Protein AF-A0A7D8IVI8-F1 (afdb_monomer)

Foldseek 3Di:
DCVVVVVVVVVVPPPPPPPDQFAWAFPVNDDDDDDDDCPPPDDPVQPDAPHDDDDDDDDDDDTHTDHDPPPVVDFKDWDFADDPFDFDDDDPQWTWGCPDPPGDIDWDWDADPAQGTDTPRDTGRIDGD

pLDDT: mean 81.82, std 14.12, range [45.41, 97.62]

Mean predicted aligned error: 10.19 Å

Radius of gyration: 23.04 Å; Cα contacts (8 Å, |Δi|>4): 130; chains: 1; bounding box: 34×26×90 Å

Nearest PDB structures (foldseek):
  8fng-assembly1_G  TM=4.163E-01  e=6.890E+00  Homo sapiens

Secondary structure (DSSP, 8-state):
--HHHHHHHHHTTS-------PPPEETTSSPPP-----TTT--TTTSSTT--------------EEPPTTGGGSSEEEEEE--SSPEEEEETTEEEEESSSSS-EEE--EEETTTEEE-SSEEEEEEE-

Solvent-accessible surface area (backbone atoms only — not comparable to full-atom values): 8750 Å² total; per-residue (Å²): 145,69,65,74,62,56,56,56,59,64,68,68,66,77,77,73,73,78,78,69,83,71,74,66,35,35,74,82,73,47,86,84,85,85,83,79,92,56,87,86,72,65,50,75,88,58,66,43,92,93,56,86,79,92,82,89,86,87,76,93,78,88,82,60,65,48,62,55,93,74,52,84,80,51,74,59,47,66,46,64,44,80,65,95,51,55,75,77,48,73,59,90,74,41,30,27,22,47,78,39,100,85,82,40,70,49,63,52,78,46,85,38,97,73,59,40,81,41,41,42,69,41,72,67,43,58,33,70,114

Sequence (129 aa):
MKIPLLFALLAGSVVSQYAFADVCKNVNGVPSSINYDLTTTLTAEQNQVGKTVQLEKSQEVNVQAVCPAGASTYSQTYRSYVSPYPVVETSGNWKYLKLDPDYLEGGMRIEDSSAGDIYPPMNNVSDGI

Organism: Salmonella enterica (NCBI:txid28901)

Structure (mmCIF, N/CA/C/O backbone):
data_AF-A0A7D8IVI8-F1
#
_entry.id   AF-A0A7D8IVI8-F1
#
loop_
_atom_site.group_PDB
_atom_site.id
_atom_site.type_symbol
_atom_site.label_atom_id
_atom_site.label_alt_id
_atom_site.label_comp_id
_atom_site.label_asym_id
_atom_site.label_entity_id
_atom_site.label_seq_id
_atom_site.pdbx_PDB_ins_code
_atom_site.Cartn_x
_atom_site.Cartn_y
_atom_site.Cartn_z
_atom_site.occupancy
_atom_site.B_iso_or_equiv
_atom_site.auth_seq_id
_atom_site.auth_comp_id
_atom_site.auth_asym_id
_atom_site.auth_atom_id
_atom_site.pdbx_PDB_model_num
ATOM 1 N N . MET A 1 1 ? 0.097 8.227 -65.162 1.00 45.41 1 MET A N 1
ATOM 2 C CA . MET A 1 1 ? 1.229 7.607 -64.437 1.00 45.41 1 MET A CA 1
ATOM 3 C C . MET A 1 1 ? 1.245 8.106 -62.985 1.00 45.41 1 MET A C 1
ATOM 5 O O . MET A 1 1 ? 1.956 9.046 -62.679 1.00 45.41 1 MET A O 1
ATOM 9 N N . LYS A 1 2 ? 0.367 7.582 -62.111 1.00 53.81 2 LYS A N 1
ATOM 10 C CA . LYS A 1 2 ? 0.208 8.024 -60.698 1.00 53.81 2 LYS A CA 1
ATOM 11 C C . LYS A 1 2 ? -0.177 6.880 -59.736 1.00 53.81 2 LYS A C 1
ATOM 13 O O . LYS A 1 2 ? -0.518 7.120 -58.590 1.00 53.81 2 LYS A O 1
ATOM 18 N N . ILE A 1 3 ? -0.126 5.634 -60.206 1.00 54.09 3 ILE A N 1
ATOM 19 C CA . ILE A 1 3 ? -0.436 4.431 -59.421 1.00 54.09 3 ILE A CA 1
ATOM 20 C C . ILE A 1 3 ? 0.749 3.957 -58.548 1.00 54.09 3 ILE A C 1
ATOM 22 O O . ILE A 1 3 ? 0.486 3.523 -57.428 1.00 54.09 3 ILE A O 1
ATOM 26 N N . PRO A 1 4 ? 2.040 4.090 -58.944 1.00 54.25 4 PRO A N 1
ATOM 27 C CA . PRO A 1 4 ? 3.122 3.565 -58.105 1.00 54.25 4 PRO A CA 1
ATOM 28 C C . PRO A 1 4 ? 3.358 4.403 -56.837 1.00 54.25 4 PRO A C 1
ATOM 30 O O . PRO A 1 4 ? 3.900 3.891 -55.865 1.00 54.25 4 PRO A O 1
ATOM 33 N N . LEU A 1 5 ? 2.909 5.667 -56.812 1.00 52.00 5 LEU A N 1
ATOM 34 C CA . LEU A 1 5 ? 3.048 6.537 -55.640 1.00 52.00 5 LEU A CA 1
ATOM 35 C C . LEU A 1 5 ? 2.065 6.173 -54.511 1.00 52.00 5 LEU A C 1
ATOM 37 O O . LEU A 1 5 ? 2.420 6.282 -53.343 1.00 52.00 5 LEU A O 1
ATOM 41 N N . LEU A 1 6 ? 0.852 5.711 -54.844 1.00 52.59 6 LEU A N 1
ATOM 42 C CA . LEU A 1 6 ? -0.140 5.301 -53.839 1.00 52.59 6 LEU A CA 1
ATOM 43 C C . LEU A 1 6 ? 0.242 3.985 -53.146 1.00 52.59 6 LEU A C 1
ATOM 45 O O . LEU A 1 6 ? 0.008 3.839 -51.950 1.00 52.59 6 LEU A O 1
ATOM 49 N N . PHE A 1 7 ? 0.878 3.058 -53.867 1.00 54.19 7 PHE A N 1
ATOM 50 C CA . PHE A 1 7 ? 1.376 1.809 -53.279 1.00 54.19 7 PHE A CA 1
ATOM 51 C C . PHE A 1 7 ? 2.549 2.038 -52.314 1.00 54.19 7 PHE A C 1
ATOM 53 O O . PHE A 1 7 ? 2.644 1.351 -51.300 1.00 54.19 7 PHE A O 1
ATOM 60 N N . ALA A 1 8 ? 3.399 3.035 -52.579 1.00 55.75 8 ALA A N 1
ATOM 61 C CA . ALA A 1 8 ? 4.496 3.400 -51.683 1.00 55.75 8 ALA A CA 1
ATOM 62 C C . ALA A 1 8 ? 4.008 4.032 -50.362 1.00 55.75 8 ALA A C 1
ATOM 64 O O . ALA A 1 8 ? 4.620 3.819 -49.319 1.00 55.75 8 ALA A O 1
ATOM 65 N N . LEU A 1 9 ? 2.885 4.761 -50.384 1.00 54.59 9 LEU A N 1
ATOM 66 C CA . LEU A 1 9 ? 2.292 5.373 -49.188 1.00 54.59 9 LEU A CA 1
ATOM 67 C C . LEU A 1 9 ? 1.537 4.369 -48.299 1.00 54.59 9 LEU A C 1
ATOM 69 O O . LEU A 1 9 ? 1.608 4.492 -47.080 1.00 54.59 9 LEU A O 1
ATOM 73 N N . LEU A 1 10 ? 0.878 3.353 -48.875 1.00 52.78 10 LEU A N 1
ATOM 74 C CA . LEU A 1 10 ? 0.232 2.283 -48.093 1.00 52.78 10 LEU A CA 1
ATOM 75 C C . LEU A 1 10 ? 1.239 1.298 -47.470 1.00 52.78 10 LEU A C 1
ATOM 77 O O . LEU A 1 10 ? 0.972 0.736 -46.411 1.00 52.78 10 LEU A O 1
ATOM 81 N N . ALA A 1 11 ? 2.401 1.094 -48.096 1.00 54.69 11 ALA A N 1
ATOM 82 C CA . ALA A 1 11 ? 3.449 0.221 -47.562 1.00 54.69 11 ALA A CA 1
ATOM 83 C C . ALA A 1 11 ? 4.216 0.841 -46.374 1.00 54.69 11 ALA A C 1
ATOM 85 O O . ALA A 1 11 ? 4.850 0.118 -45.608 1.00 54.69 11 ALA A O 1
ATOM 86 N N . GLY A 1 12 ? 4.145 2.165 -46.189 1.00 53.47 12 GLY A N 1
ATOM 87 C CA . GLY A 1 12 ? 4.802 2.875 -45.085 1.00 53.47 12 GLY A CA 1
ATOM 88 C C . GLY A 1 12 ? 4.052 2.822 -43.748 1.00 53.47 12 GLY A C 1
ATOM 89 O O . GLY A 1 12 ? 4.595 3.244 -42.733 1.00 53.47 12 GLY A O 1
ATOM 90 N N . SER A 1 13 ? 2.814 2.318 -43.720 1.00 53.69 13 SER A N 1
ATOM 91 C CA . SER A 1 13 ? 1.946 2.374 -42.531 1.00 53.69 13 SER A CA 1
ATOM 92 C C . SER A 1 13 ? 2.049 1.150 -41.609 1.00 53.69 13 SER A C 1
ATOM 94 O O . SER A 1 13 ? 1.396 1.122 -40.570 1.00 53.69 13 SER A O 1
ATOM 96 N N . VAL A 1 14 ? 2.829 0.122 -41.970 1.0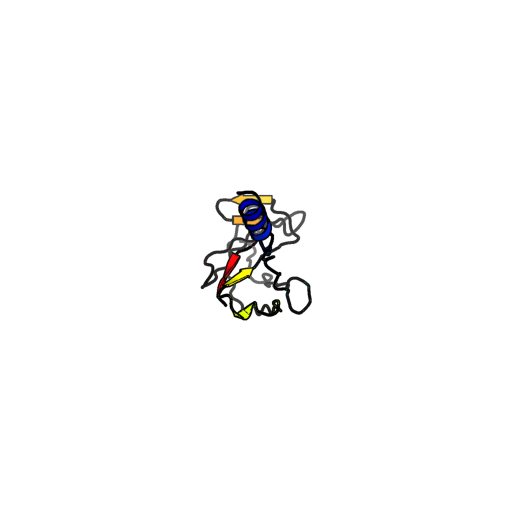0 54.22 14 VAL A N 1
ATOM 97 C CA . VAL A 1 14 ? 2.759 -1.205 -41.316 1.00 54.22 14 VAL A CA 1
ATOM 98 C C . VAL A 1 14 ? 3.797 -1.419 -40.206 1.00 54.22 14 VAL A C 1
ATOM 100 O O . VAL A 1 14 ? 3.884 -2.506 -39.647 1.00 54.22 14 VAL A O 1
ATOM 103 N N . VAL A 1 15 ? 4.567 -0.393 -39.836 1.00 55.06 15 VAL A N 1
ATOM 104 C CA . VAL A 1 15 ? 5.537 -0.476 -38.727 1.00 55.06 15 VAL A CA 1
ATOM 105 C C . VAL A 1 15 ? 5.105 0.419 -37.566 1.00 55.06 15 VAL A C 1
ATOM 107 O O . VAL A 1 15 ? 5.893 1.168 -37.001 1.00 55.06 15 VAL A O 1
ATOM 110 N N . SER A 1 16 ? 3.827 0.357 -37.188 1.00 52.09 16 SER A N 1
ATOM 111 C CA . SER A 1 16 ? 3.451 0.728 -35.824 1.00 52.09 16 SER A CA 1
ATOM 112 C C . SER A 1 16 ? 3.814 -0.463 -34.944 1.00 52.09 16 SER A C 1
ATOM 114 O O . SER A 1 16 ? 3.034 -1.400 -34.781 1.00 52.09 16 SER A O 1
ATOM 116 N N . GLN A 1 17 ? 5.059 -0.493 -34.462 1.00 52.50 17 GLN A N 1
ATOM 117 C CA . GLN A 1 17 ? 5.408 -1.409 -33.387 1.00 52.50 17 GLN A CA 1
ATOM 118 C C . GLN A 1 17 ? 4.608 -0.965 -32.170 1.00 52.50 17 GLN A C 1
ATOM 120 O O . GLN A 1 17 ? 4.856 0.096 -31.601 1.00 52.50 17 GLN A O 1
ATOM 125 N N . TYR A 1 18 ? 3.607 -1.762 -31.814 1.00 48.16 18 TYR A N 1
ATOM 126 C CA . TYR A 1 18 ? 2.969 -1.687 -30.515 1.00 48.16 18 TYR A CA 1
ATOM 127 C C . TYR A 1 18 ? 4.070 -1.915 -29.479 1.00 48.16 18 TYR A C 1
ATOM 129 O O . TYR A 1 18 ? 4.494 -3.046 -29.247 1.00 48.16 18 TYR A O 1
ATOM 137 N N . ALA A 1 19 ? 4.591 -0.831 -28.910 1.00 51.88 19 ALA A N 1
ATOM 138 C CA . ALA A 1 19 ? 5.413 -0.898 -27.719 1.00 51.88 19 ALA A CA 1
ATOM 139 C C . ALA A 1 19 ? 4.481 -1.333 -26.588 1.00 51.88 19 ALA A C 1
ATOM 141 O O . ALA A 1 19 ? 3.848 -0.512 -25.925 1.00 51.88 19 ALA A O 1
ATOM 142 N N . PHE A 1 20 ? 4.313 -2.643 -26.426 1.00 54.44 20 PHE A N 1
ATOM 143 C CA . PHE A 1 20 ? 3.743 -3.168 -25.201 1.00 54.44 20 PHE A CA 1
ATOM 144 C C . PHE A 1 20 ? 4.715 -2.779 -24.091 1.00 54.44 20 PHE A C 1
ATOM 146 O O . PHE A 1 20 ? 5.890 -3.141 -24.142 1.00 54.44 20 PHE A O 1
ATOM 153 N N . ALA A 1 21 ? 4.242 -1.984 -23.132 1.00 58.53 21 ALA A N 1
ATOM 154 C CA . ALA A 1 21 ? 4.945 -1.802 -21.876 1.00 58.53 21 ALA A CA 1
ATOM 155 C C . ALA A 1 21 ? 5.046 -3.190 -21.236 1.00 58.53 21 ALA A C 1
ATOM 157 O O . ALA A 1 21 ? 4.062 -3.721 -20.723 1.00 58.53 21 ALA A O 1
ATOM 158 N N . ASP A 1 22 ? 6.202 -3.825 -21.390 1.00 69.62 22 ASP A N 1
ATOM 159 C CA . ASP A 1 22 ? 6.454 -5.130 -20.810 1.00 69.62 22 ASP A CA 1
ATOM 160 C C . ASP A 1 22 ? 6.668 -4.949 -19.297 1.00 69.62 22 ASP A C 1
ATOM 162 O O . ASP A 1 22 ? 7.237 -3.956 -18.834 1.00 69.62 22 ASP A O 1
ATOM 166 N N . VAL A 1 23 ? 6.085 -5.849 -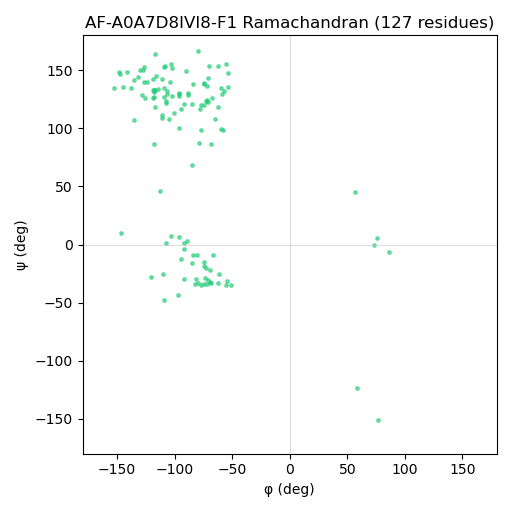18.512 1.00 76.25 23 VAL A N 1
ATOM 167 C CA . VAL A 1 23 ? 5.797 -5.606 -17.095 1.00 76.25 23 VAL A CA 1
ATOM 168 C C . VAL A 1 23 ? 6.970 -6.082 -16.249 1.00 76.25 23 VAL A C 1
ATOM 170 O O . VAL A 1 23 ? 7.312 -7.266 -16.250 1.00 76.25 23 VAL A O 1
ATOM 173 N N . CYS A 1 24 ? 7.570 -5.174 -15.474 1.00 84.06 24 CYS A N 1
ATOM 174 C CA . CYS A 1 24 ? 8.484 -5.570 -14.408 1.00 84.06 24 CYS A CA 1
ATOM 175 C C . CYS A 1 24 ? 7.743 -6.481 -13.427 1.00 84.06 24 CYS A C 1
ATOM 177 O O . CYS A 1 24 ? 6.662 -6.146 -12.944 1.00 84.06 24 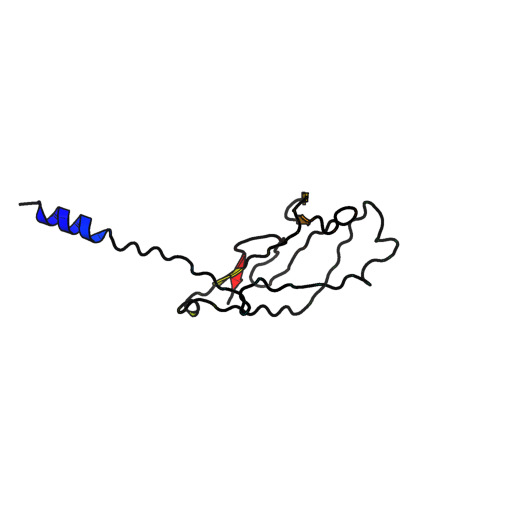CYS A O 1
ATOM 179 N N . LYS A 1 25 ? 8.334 -7.630 -13.109 1.00 86.56 25 LYS A N 1
ATOM 180 C CA . LYS A 1 25 ? 7.766 -8.590 -12.161 1.00 86.56 25 LYS A CA 1
ATOM 181 C C . LYS A 1 25 ? 8.671 -8.715 -10.955 1.00 86.56 25 LYS A C 1
ATOM 183 O O . LYS A 1 25 ? 9.891 -8.692 -11.095 1.00 86.56 25 LYS A O 1
ATOM 188 N N . ASN A 1 26 ? 8.095 -8.901 -9.776 1.00 86.06 26 ASN A N 1
ATOM 189 C CA . ASN A 1 26 ? 8.873 -9.241 -8.590 1.00 86.06 26 ASN A CA 1
ATOM 190 C C . ASN A 1 26 ? 9.736 -10.478 -8.880 1.00 86.06 26 ASN A C 1
ATOM 192 O O . ASN A 1 26 ? 9.318 -11.365 -9.629 1.00 86.06 26 ASN A O 1
ATOM 196 N N . VAL A 1 27 ? 10.923 -10.557 -8.275 1.00 88.00 27 VAL A N 1
ATOM 197 C CA . VAL A 1 27 ? 11.881 -11.664 -8.491 1.00 88.00 27 VAL A CA 1
ATOM 198 C C . VAL A 1 27 ? 11.248 -13.052 -8.323 1.00 88.00 27 VAL A C 1
ATOM 200 O O . VAL A 1 27 ? 11.559 -13.970 -9.076 1.00 88.00 27 VAL A O 1
ATOM 203 N N . ASN A 1 28 ? 10.290 -13.179 -7.402 1.00 86.94 28 ASN A N 1
ATOM 204 C CA . ASN A 1 28 ? 9.583 -14.427 -7.099 1.00 86.94 28 ASN A CA 1
ATOM 205 C C . ASN A 1 28 ? 8.320 -14.652 -7.955 1.00 86.94 28 ASN A C 1
ATOM 207 O O . ASN A 1 28 ? 7.584 -15.605 -7.725 1.00 86.94 28 ASN A O 1
ATOM 211 N N . GLY A 1 29 ? 8.022 -13.763 -8.908 1.00 83.88 29 GLY A N 1
ATOM 212 C CA . GLY A 1 29 ? 6.846 -13.841 -9.783 1.00 83.88 29 GLY A CA 1
ATOM 213 C C . GLY A 1 29 ? 5.504 -13.509 -9.118 1.00 83.88 29 GLY A C 1
ATOM 214 O O . GLY A 1 29 ? 4.483 -13.514 -9.800 1.00 83.88 29 GLY A O 1
ATOM 215 N N . VAL A 1 30 ? 5.496 -13.193 -7.820 1.00 85.31 30 VAL A N 1
ATOM 216 C CA . VAL A 1 30 ? 4.308 -12.803 -7.041 1.00 85.31 30 VAL A CA 1
ATOM 217 C C . VAL A 1 30 ? 4.543 -11.466 -6.332 1.00 85.31 30 VAL A C 1
ATOM 219 O O . VAL A 1 30 ? 5.698 -11.160 -6.018 1.00 85.31 30 VAL A O 1
ATOM 222 N N . PRO A 1 31 ? 3.491 -10.672 -6.047 1.00 85.25 31 PRO A N 1
ATOM 223 C CA . PRO A 1 31 ? 3.630 -9.450 -5.262 1.00 85.25 31 PRO A CA 1
ATOM 224 C C . PRO A 1 31 ? 4.322 -9.712 -3.919 1.00 85.25 31 PRO A C 1
ATOM 226 O O . PRO A 1 31 ? 3.996 -10.670 -3.216 1.00 85.25 31 PRO A O 1
ATOM 229 N N . SER A 1 32 ? 5.272 -8.854 -3.553 1.00 87.81 32 SER A N 1
ATOM 230 C CA . SER A 1 32 ? 5.906 -8.900 -2.234 1.00 87.81 32 SER A CA 1
ATOM 231 C C . SER A 1 32 ? 4.885 -8.526 -1.158 1.00 87.81 32 SER A C 1
ATOM 233 O O . SER A 1 32 ? 4.276 -7.461 -1.233 1.00 87.81 32 SER A O 1
ATOM 235 N N . SER A 1 33 ? 4.719 -9.384 -0.148 1.00 87.25 33 SER A N 1
ATOM 236 C CA . SER A 1 33 ? 3.865 -9.087 1.006 1.00 87.25 33 SER A CA 1
ATOM 237 C C . SER A 1 33 ? 4.651 -8.296 2.038 1.00 87.25 33 SER A C 1
ATOM 239 O O . SER A 1 33 ? 5.664 -8.774 2.548 1.00 87.25 33 SER A O 1
ATOM 241 N N . ILE A 1 34 ? 4.163 -7.104 2.362 1.00 84.06 34 ILE A N 1
ATOM 242 C CA . ILE A 1 34 ? 4.753 -6.223 3.365 1.00 84.06 34 ILE A CA 1
ATOM 243 C C . ILE A 1 34 ? 3.801 -6.170 4.554 1.00 84.06 34 ILE A C 1
ATOM 245 O O . ILE A 1 34 ? 2.694 -5.649 4.446 1.00 84.06 34 ILE A O 1
ATOM 249 N N . ASN A 1 35 ? 4.228 -6.743 5.677 1.00 84.94 35 ASN A N 1
ATOM 250 C CA . ASN A 1 35 ? 3.413 -6.855 6.882 1.00 84.94 35 ASN A CA 1
ATOM 251 C C . ASN A 1 35 ? 3.924 -5.874 7.936 1.00 84.94 35 ASN A C 1
ATOM 253 O O . ASN A 1 35 ? 5.122 -5.825 8.203 1.00 84.94 35 ASN A O 1
ATOM 257 N N . TYR A 1 36 ? 3.013 -5.116 8.540 1.00 83.38 36 TYR A N 1
ATOM 258 C CA . TYR A 1 36 ? 3.310 -4.221 9.655 1.00 83.38 36 TYR A CA 1
ATOM 259 C C . TYR A 1 36 ? 2.734 -4.830 10.930 1.00 83.38 36 TYR A C 1
ATOM 261 O O . TYR A 1 36 ? 1.534 -5.095 10.995 1.00 83.38 36 TYR A O 1
ATOM 269 N N . ASP A 1 37 ? 3.573 -5.045 11.941 1.00 84.75 37 ASP A N 1
ATOM 270 C CA . ASP A 1 37 ? 3.094 -5.483 13.251 1.00 84.75 37 ASP A CA 1
ATOM 271 C C . ASP A 1 37 ? 2.502 -4.294 14.023 1.00 84.75 37 ASP A C 1
ATOM 273 O O . ASP A 1 37 ? 3.190 -3.317 14.349 1.00 84.75 37 ASP A O 1
ATOM 277 N N . LEU A 1 38 ? 1.200 -4.383 14.296 1.00 82.50 38 LEU A N 1
ATOM 278 C CA . LEU A 1 38 ? 0.433 -3.380 15.030 1.00 82.50 38 LEU A CA 1
ATOM 279 C C . LEU A 1 38 ? 0.046 -3.838 16.444 1.00 82.50 38 LEU A C 1
ATOM 281 O O . LEU A 1 38 ? -0.575 -3.063 17.169 1.00 82.50 38 LEU A O 1
ATOM 285 N N . THR A 1 39 ? 0.441 -5.044 16.866 1.00 80.62 39 THR A N 1
ATOM 286 C CA . THR A 1 39 ? -0.060 -5.728 18.076 1.00 80.62 39 THR A CA 1
ATOM 287 C C . THR A 1 39 ? 0.085 -4.899 19.354 1.00 80.62 39 THR A C 1
ATOM 289 O O . THR A 1 39 ? -0.776 -4.943 20.225 1.00 80.62 39 THR A O 1
ATOM 292 N N . THR A 1 40 ? 1.148 -4.104 19.468 1.00 81.38 40 THR A N 1
ATOM 293 C CA . THR A 1 40 ? 1.430 -3.266 20.648 1.00 81.38 40 THR A CA 1
ATOM 294 C C . THR A 1 40 ? 1.108 -1.788 20.442 1.00 81.38 40 THR A C 1
ATOM 296 O O . THR A 1 40 ? 1.457 -0.956 21.276 1.00 81.38 40 THR A O 1
ATOM 299 N N . THR A 1 41 ? 0.485 -1.436 19.316 1.00 82.44 41 THR A N 1
ATOM 300 C CA . THR A 1 41 ? 0.359 -0.032 18.901 1.00 82.44 41 THR A CA 1
ATOM 301 C C . THR A 1 41 ? -0.936 0.611 19.399 1.00 82.44 41 THR A C 1
ATOM 303 O O . THR A 1 41 ? -0.950 1.811 19.651 1.00 82.44 41 THR A O 1
ATOM 306 N N . LEU A 1 42 ? -2.011 -0.167 19.563 1.00 86.31 42 LEU A N 1
ATOM 307 C CA . LEU A 1 42 ? -3.307 0.337 20.023 1.00 86.31 42 LEU A CA 1
ATOM 308 C C . LEU A 1 42 ? -3.467 0.147 21.534 1.00 86.31 42 LEU A C 1
ATOM 310 O O . LEU A 1 42 ? -3.282 -0.957 22.048 1.00 86.31 42 LEU A O 1
ATOM 314 N N . THR A 1 43 ? -3.866 1.205 22.241 1.00 88.81 43 THR A N 1
ATOM 315 C CA . THR A 1 43 ? -4.311 1.094 23.640 1.00 88.81 43 THR A CA 1
ATOM 316 C C . THR A 1 43 ? -5.757 0.590 23.728 1.00 88.81 43 THR A C 1
ATOM 318 O O . THR A 1 43 ? -6.496 0.586 22.740 1.00 88.81 43 THR A O 1
ATOM 321 N N . ALA A 1 44 ? -6.203 0.185 24.921 1.00 87.94 44 ALA A N 1
ATOM 322 C CA . ALA A 1 44 ? -7.584 -0.259 25.135 1.00 87.94 44 ALA A CA 1
ATOM 323 C C . ALA A 1 44 ? -8.614 0.853 24.849 1.00 87.94 44 ALA A C 1
ATOM 325 O O . ALA A 1 44 ? -9.705 0.579 24.355 1.00 87.94 44 ALA A O 1
ATOM 326 N N . GLU A 1 45 ? -8.265 2.112 25.117 1.00 89.06 45 GLU A N 1
ATOM 327 C CA . GLU A 1 45 ? -9.104 3.286 24.842 1.00 89.06 45 GLU A CA 1
ATOM 328 C C . GLU A 1 45 ? -9.223 3.577 23.341 1.00 89.06 45 GLU A C 1
ATOM 330 O O . GLU A 1 45 ? -10.234 4.109 22.880 1.00 89.06 45 GLU A O 1
ATOM 335 N N . GLN A 1 46 ? -8.182 3.235 22.582 1.00 89.50 46 GLN A N 1
ATOM 336 C CA . GLN A 1 46 ? -8.131 3.355 21.128 1.00 89.50 46 GLN A CA 1
ATOM 337 C C . GLN A 1 46 ? -8.860 2.197 20.432 1.00 89.50 46 GLN A C 1
ATOM 339 O O . GLN A 1 46 ? -9.478 2.406 19.390 1.00 89.50 46 GLN A O 1
ATOM 344 N N . ASN A 1 47 ? -8.839 1.000 21.024 1.00 87.44 47 ASN A N 1
ATOM 345 C CA . ASN A 1 47 ? -9.539 -0.185 20.533 1.00 87.44 47 ASN A CA 1
ATOM 346 C C . ASN A 1 47 ? -11.007 -0.219 21.000 1.00 87.44 47 ASN A C 1
ATOM 348 O O . ASN A 1 47 ? -11.397 -1.033 21.838 1.00 87.44 47 ASN A O 1
ATOM 352 N N . GLN A 1 48 ? -11.817 0.706 20.486 1.00 90.50 48 GLN A N 1
ATOM 353 C CA . GLN A 1 48 ? -13.246 0.808 20.793 1.00 90.50 48 GLN A CA 1
ATOM 354 C C . GLN A 1 48 ? -14.067 0.912 19.506 1.00 90.50 48 GLN A C 1
ATOM 356 O O . GLN A 1 48 ? -13.620 1.477 18.508 1.00 90.50 48 GLN A O 1
ATOM 361 N N . VAL A 1 49 ? -15.301 0.405 19.540 1.00 89.50 49 VAL A N 1
ATOM 362 C CA . VAL A 1 49 ? -16.219 0.457 18.392 1.00 89.50 49 VAL A CA 1
ATOM 363 C C . VAL A 1 49 ? -16.432 1.905 17.938 1.00 89.50 49 VAL A C 1
ATOM 365 O O . VAL A 1 49 ? -16.690 2.795 18.749 1.00 89.50 49 VAL A O 1
ATOM 368 N N . GLY A 1 50 ? -16.323 2.137 16.627 1.00 89.00 50 GLY A N 1
ATOM 369 C CA . GLY A 1 50 ? -16.507 3.453 16.010 1.00 89.00 50 GLY A CA 1
ATOM 370 C C . GLY A 1 50 ? -15.331 4.418 16.195 1.00 89.00 50 GLY A C 1
ATOM 371 O O . GLY A 1 50 ? -15.443 5.585 15.819 1.00 89.00 50 GLY A O 1
ATOM 372 N N . LYS A 1 51 ? -14.209 3.973 16.775 1.00 90.69 51 LYS A N 1
ATOM 373 C CA . LYS A 1 51 ? -12.979 4.767 16.819 1.00 90.69 51 LYS A CA 1
ATOM 374 C C . LYS A 1 51 ? -12.134 4.529 15.576 1.00 90.69 51 LYS A C 1
ATOM 376 O O . LYS A 1 51 ? -11.801 3.399 15.244 1.00 90.69 51 LYS A O 1
ATOM 381 N N . THR A 1 52 ? -11.713 5.631 14.968 1.00 90.56 52 THR A N 1
ATOM 382 C CA . THR A 1 52 ? -10.662 5.649 13.951 1.00 90.56 52 THR A CA 1
ATOM 383 C C . THR A 1 52 ? -9.382 6.153 14.596 1.00 90.56 52 THR A C 1
ATOM 38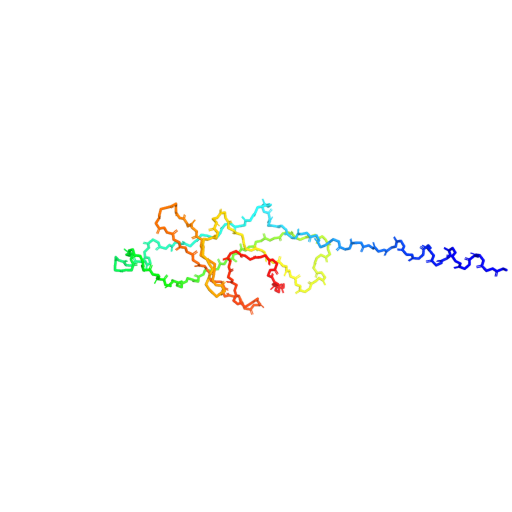5 O O . THR A 1 52 ? -9.377 7.208 15.234 1.00 90.56 52 THR A O 1
ATOM 388 N N . VAL A 1 53 ? -8.298 5.400 14.437 1.00 92.06 53 VAL A N 1
ATOM 389 C CA . VAL A 1 53 ? -6.990 5.719 15.012 1.00 92.06 53 VAL A CA 1
ATOM 390 C C . VAL A 1 53 ? -5.968 5.723 13.890 1.00 92.06 53 VAL A C 1
ATOM 392 O O . VAL A 1 53 ? -5.858 4.751 13.146 1.00 92.06 53 VAL A O 1
ATOM 395 N N . GLN A 1 54 ? -5.229 6.822 13.760 1.00 91.75 54 GLN A N 1
ATOM 396 C CA . GLN A 1 54 ? -4.137 6.915 12.802 1.00 91.75 54 GLN A CA 1
ATOM 397 C C . GLN A 1 54 ? -2.850 6.414 13.451 1.00 91.75 54 GLN A C 1
ATOM 399 O O . GLN A 1 54 ? -2.486 6.851 14.542 1.00 91.75 54 GLN A O 1
ATOM 404 N N . LEU A 1 55 ? -2.180 5.489 12.770 1.00 90.81 55 LEU A N 1
ATOM 405 C CA . LEU A 1 55 ? -0.918 4.909 13.202 1.00 90.81 55 LEU A CA 1
ATOM 406 C C . LEU A 1 55 ? 0.157 5.245 12.177 1.00 90.81 55 LEU A C 1
ATOM 408 O O . LEU A 1 55 ? -0.050 5.061 10.979 1.00 90.81 55 LEU A O 1
ATOM 412 N N . GLU A 1 56 ? 1.311 5.695 12.656 1.00 89.56 56 GLU A N 1
ATOM 413 C CA . GLU A 1 56 ? 2.483 5.941 11.820 1.00 89.56 56 GLU A CA 1
ATOM 414 C C . GLU A 1 56 ? 3.523 4.847 12.063 1.00 89.56 56 GLU A C 1
ATOM 416 O O . GLU A 1 56 ? 3.865 4.514 13.203 1.00 89.56 56 GLU A O 1
ATOM 421 N N . LYS A 1 57 ? 4.012 4.253 10.973 1.00 85.94 57 LYS A N 1
ATOM 422 C CA . LYS A 1 57 ? 5.073 3.246 10.982 1.00 85.94 57 LYS A CA 1
ATOM 423 C C . LYS A 1 57 ? 6.032 3.543 9.843 1.00 85.94 57 LYS A C 1
ATOM 425 O O . LYS A 1 57 ? 5.606 3.760 8.714 1.00 85.94 57 LYS A O 1
ATOM 430 N N . SER A 1 58 ? 7.321 3.482 10.146 1.00 83.75 58 SER A N 1
ATOM 431 C CA . SER A 1 58 ? 8.382 3.499 9.148 1.00 83.75 58 SER A CA 1
ATOM 432 C C . SER A 1 58 ? 9.103 2.160 9.186 1.00 83.75 58 SER A C 1
ATOM 434 O O . SER A 1 58 ? 9.401 1.641 10.263 1.00 83.75 58 SER A O 1
ATOM 436 N N . GLN A 1 59 ? 9.338 1.585 8.013 1.00 80.81 59 GLN A N 1
ATOM 437 C CA . GLN A 1 59 ? 10.187 0.416 7.852 1.00 80.81 59 GLN A CA 1
ATOM 438 C C . GLN A 1 59 ? 10.872 0.475 6.493 1.00 80.81 59 GLN A C 1
ATOM 440 O O . GLN A 1 59 ? 10.301 0.977 5.524 1.00 80.81 59 GLN A O 1
ATOM 445 N N . GLU A 1 60 ? 12.081 -0.068 6.420 1.00 77.81 60 GLU A N 1
ATOM 446 C CA . GLU A 1 60 ? 12.763 -0.247 5.148 1.00 77.81 60 GLU A CA 1
ATOM 447 C C . GLU A 1 60 ? 12.115 -1.413 4.395 1.00 77.81 60 GLU A C 1
ATOM 449 O O . GLU A 1 60 ? 12.062 -2.545 4.880 1.00 77.81 60 GLU A O 1
ATOM 454 N N . VAL A 1 61 ? 11.582 -1.125 3.209 1.00 79.31 61 VAL A N 1
ATOM 455 C CA . VAL A 1 61 ? 10.893 -2.101 2.367 1.00 79.31 61 VAL A CA 1
ATOM 456 C C . VAL A 1 61 ? 11.742 -2.365 1.131 1.00 79.31 61 VAL A C 1
ATOM 458 O O . VAL A 1 61 ? 11.835 -1.524 0.242 1.00 79.31 61 VAL A O 1
ATOM 461 N N . ASN A 1 62 ? 12.335 -3.556 1.049 1.00 79.88 62 ASN A N 1
ATOM 462 C CA . ASN A 1 62 ? 13.116 -3.962 -0.116 1.00 79.88 62 ASN A CA 1
ATOM 463 C C . ASN A 1 62 ? 12.259 -4.801 -1.078 1.00 79.88 62 ASN A C 1
ATOM 465 O O . ASN A 1 62 ? 12.039 -5.995 -0.859 1.00 79.88 62 ASN A O 1
ATOM 469 N N . VAL A 1 63 ? 11.764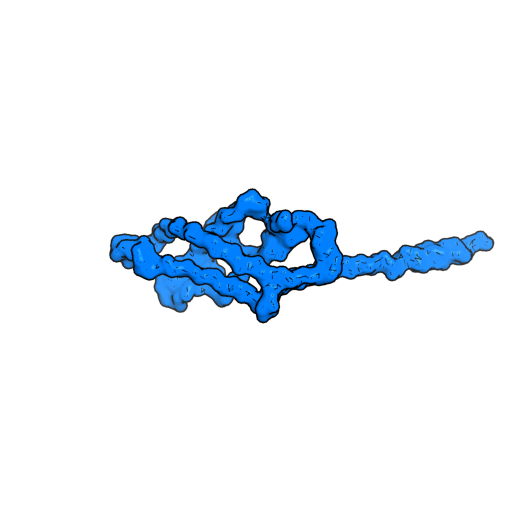 -4.172 -2.148 1.00 82.56 63 VAL A N 1
ATOM 470 C CA . VAL A 1 63 ? 11.061 -4.859 -3.242 1.00 82.56 63 VAL A CA 1
ATOM 471 C C . VAL A 1 63 ? 12.020 -5.032 -4.410 1.00 82.56 63 VAL A C 1
ATOM 473 O O . VAL A 1 63 ? 12.402 -4.066 -5.060 1.00 82.56 63 VAL A O 1
ATOM 476 N N . GLN A 1 64 ? 12.373 -6.282 -4.704 1.00 85.50 64 GLN A N 1
ATOM 477 C CA . GLN A 1 64 ? 13.215 -6.621 -5.847 1.00 85.50 64 GLN A CA 1
ATOM 478 C C . GLN A 1 64 ? 12.357 -7.034 -7.044 1.00 85.50 64 GLN A C 1
ATOM 480 O O . GLN A 1 64 ? 11.498 -7.918 -6.933 1.00 85.50 64 GLN A O 1
ATOM 485 N N . ALA A 1 65 ? 12.626 -6.434 -8.202 1.00 85.81 65 ALA A N 1
ATOM 486 C CA . ALA A 1 65 ? 11.947 -6.729 -9.455 1.00 85.81 65 ALA A CA 1
ATOM 487 C C . ALA A 1 65 ? 12.942 -7.050 -10.576 1.00 85.81 65 ALA A C 1
ATOM 489 O O . ALA A 1 65 ? 14.062 -6.547 -10.610 1.00 85.81 65 ALA A O 1
ATOM 490 N N . VAL A 1 66 ? 12.504 -7.895 -11.505 1.00 87.88 66 VAL A N 1
ATOM 491 C CA . VAL A 1 66 ? 13.166 -8.173 -12.776 1.00 87.88 66 VAL A CA 1
ATOM 492 C C . VAL A 1 66 ? 12.349 -7.509 -13.869 1.00 87.88 66 VAL A C 1
ATOM 494 O O . VAL A 1 66 ? 11.165 -7.814 -14.045 1.00 87.88 66 VAL A O 1
ATOM 497 N N . CYS A 1 67 ? 12.996 -6.617 -14.609 1.00 85.62 67 CYS A N 1
ATOM 498 C CA . CYS A 1 67 ? 12.403 -5.944 -15.751 1.00 85.62 67 CYS A CA 1
ATOM 499 C C . CYS A 1 67 ? 12.903 -6.548 -17.077 1.00 85.62 67 CYS A C 1
ATOM 501 O O . CYS A 1 67 ? 13.994 -7.127 -17.123 1.00 85.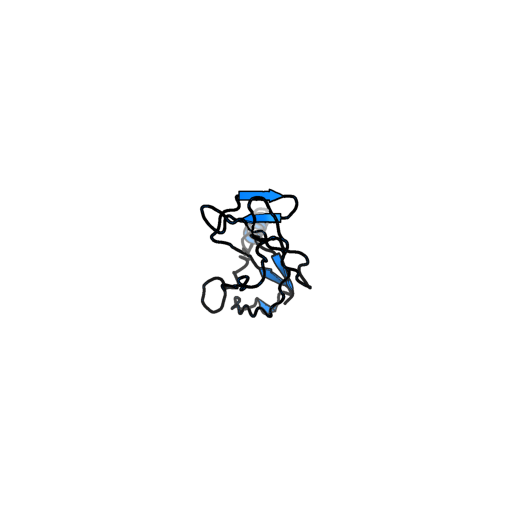62 67 CYS A O 1
ATOM 503 N N . PRO A 1 68 ? 12.122 -6.415 -18.158 1.00 85.12 68 PRO A N 1
ATOM 504 C CA . PRO A 1 68 ? 12.507 -6.830 -19.506 1.00 85.12 68 PRO A CA 1
ATOM 505 C C . PRO A 1 68 ? 13.819 -6.197 -19.988 1.00 85.12 68 PRO A C 1
ATOM 507 O O . PRO A 1 68 ? 14.211 -5.111 -19.551 1.00 85.12 68 PRO A O 1
ATOM 510 N N . ALA A 1 69 ? 14.500 -6.858 -20.926 1.00 80.81 69 ALA A N 1
ATOM 511 C CA . ALA A 1 69 ? 15.733 -6.332 -21.507 1.00 80.81 69 ALA A CA 1
ATOM 512 C C . ALA A 1 69 ? 15.483 -4.971 -22.183 1.00 80.81 69 ALA A C 1
ATOM 514 O O . ALA A 1 69 ? 14.514 -4.800 -22.917 1.00 80.81 69 ALA A O 1
ATOM 515 N N . GLY A 1 70 ? 16.364 -4.001 -21.928 1.00 76.06 70 GLY A N 1
ATOM 516 C CA . GLY A 1 70 ? 16.199 -2.624 -22.401 1.00 76.06 70 GLY A CA 1
ATOM 517 C C . GLY A 1 70 ? 15.359 -1.736 -21.480 1.00 76.06 70 GLY A C 1
ATOM 518 O O . GLY A 1 70 ? 15.338 -0.531 -21.688 1.00 76.06 70 GLY A O 1
ATOM 519 N N . ALA A 1 71 ? 14.743 -2.264 -20.415 1.00 77.56 71 ALA A N 1
ATOM 520 C CA . ALA A 1 71 ? 14.004 -1.431 -19.463 1.00 77.56 71 ALA A CA 1
ATOM 521 C C . ALA A 1 71 ? 14.890 -0.385 -18.750 1.00 77.56 71 ALA A C 1
ATOM 523 O O . ALA A 1 71 ? 14.413 0.676 -18.365 1.00 77.56 71 ALA A O 1
ATOM 524 N N . SER A 1 72 ? 16.196 -0.643 -18.634 1.00 71.56 72 SER A N 1
ATOM 525 C CA . SER A 1 72 ? 17.165 0.280 -18.027 1.00 71.56 72 SER A CA 1
ATOM 526 C C . SER A 1 72 ? 17.383 1.576 -18.816 1.00 71.56 72 SER A C 1
ATOM 528 O O . SER A 1 72 ? 18.082 2.459 -18.331 1.00 71.56 72 SER A O 1
ATOM 530 N N . THR A 1 73 ? 16.859 1.697 -20.043 1.00 74.00 73 THR A N 1
ATOM 531 C CA . THR A 1 73 ? 16.917 2.956 -20.806 1.00 74.00 73 THR A CA 1
ATOM 532 C C . THR A 1 73 ? 15.789 3.920 -20.446 1.00 74.00 73 THR A C 1
ATOM 534 O O . THR A 1 73 ? 15.802 5.058 -20.911 1.00 74.00 73 THR A O 1
ATOM 537 N N . TYR A 1 74 ? 14.805 3.480 -19.659 1.00 75.56 74 TYR A N 1
ATOM 538 C CA . TYR A 1 74 ? 13.746 4.340 -19.138 1.00 75.56 74 TYR A CA 1
ATOM 539 C C . TYR A 1 74 ? 14.163 4.931 -17.789 1.00 75.56 74 TYR A C 1
ATOM 541 O O . TYR A 1 74 ? 14.892 4.304 -17.029 1.00 75.56 74 TYR A O 1
ATOM 549 N N . SER A 1 75 ? 13.690 6.139 -17.486 1.00 74.94 75 SER A N 1
ATOM 550 C CA . SER A 1 75 ? 13.973 6.844 -16.226 1.00 74.94 75 SER A CA 1
ATOM 551 C C . SER A 1 75 ? 12.932 6.591 -15.134 1.00 74.94 75 SER A C 1
ATOM 553 O O . SER A 1 75 ? 12.992 7.210 -14.077 1.00 74.94 75 SER A O 1
ATOM 555 N N . GLN A 1 76 ? 11.930 5.759 -15.414 1.00 78.31 76 GLN A N 1
ATOM 556 C CA . GLN A 1 76 ? 10.773 5.572 -14.550 1.00 78.31 76 GLN A CA 1
ATOM 557 C C . GLN A 1 76 ? 10.262 4.141 -14.628 1.00 78.31 76 GLN A C 1
ATOM 559 O O . GLN A 1 76 ? 10.284 3.508 -15.687 1.00 78.31 76 GLN A O 1
ATOM 564 N N . THR A 1 77 ? 9.744 3.666 -13.505 1.00 81.44 77 THR A N 1
ATOM 565 C CA . THR A 1 77 ? 8.941 2.450 -13.425 1.00 81.44 77 THR A CA 1
ATOM 566 C C . THR A 1 77 ? 7.541 2.800 -12.945 1.00 81.44 77 THR A C 1
ATOM 568 O O . THR A 1 77 ? 7.281 3.894 -12.451 1.00 81.44 77 THR A O 1
ATOM 571 N N . TYR A 1 78 ? 6.606 1.876 -13.133 1.00 86.19 78 TYR A N 1
ATOM 572 C CA . TYR A 1 78 ? 5.260 2.010 -12.599 1.00 86.19 78 TYR A CA 1
ATOM 573 C C . TYR A 1 78 ? 5.000 0.869 -11.626 1.00 86.19 78 TYR A C 1
ATOM 575 O O . TYR A 1 78 ? 5.161 -0.301 -11.976 1.00 86.19 78 TYR A O 1
ATOM 583 N N . ARG A 1 79 ? 4.583 1.208 -10.407 1.00 87.19 79 ARG A N 1
ATOM 584 C CA . ARG A 1 79 ? 4.294 0.256 -9.335 1.00 87.19 79 ARG A CA 1
ATOM 585 C C . ARG A 1 79 ? 2.801 0.216 -9.039 1.00 87.19 79 ARG A C 1
ATOM 587 O O . ARG A 1 79 ? 2.121 1.237 -9.050 1.00 87.19 79 ARG A O 1
ATOM 594 N N . SER A 1 80 ? 2.288 -0.976 -8.753 1.00 89.31 80 SER A N 1
ATOM 595 C CA . SER A 1 80 ? 0.905 -1.163 -8.311 1.00 89.31 80 SER A CA 1
ATOM 596 C C . SER A 1 80 ? 0.875 -1.734 -6.897 1.00 89.31 80 SER A C 1
ATOM 598 O O . SER A 1 80 ? 1.580 -2.695 -6.595 1.00 89.31 80 SER A O 1
ATOM 600 N N . TYR A 1 81 ? 0.042 -1.144 -6.045 1.00 91.69 81 TYR A N 1
ATOM 601 C CA . TYR A 1 81 ? -0.221 -1.567 -4.676 1.00 91.69 81 TYR A CA 1
ATOM 602 C C . TYR A 1 81 ? -1.590 -2.230 -4.647 1.00 91.69 81 TYR A C 1
ATOM 604 O O . TYR A 1 81 ? -2.621 -1.570 -4.795 1.00 91.69 81 TYR A O 1
ATOM 612 N N . VAL A 1 82 ? -1.590 -3.547 -4.487 1.00 91.44 82 VAL A N 1
ATOM 613 C CA . VAL A 1 82 ? -2.797 -4.372 -4.518 1.00 91.44 82 VAL A CA 1
ATOM 614 C C . VAL A 1 82 ? -3.126 -4.879 -3.122 1.00 91.44 82 VAL A C 1
ATOM 616 O O . VAL A 1 82 ? -2.243 -5.029 -2.281 1.00 91.44 82 VAL A O 1
ATOM 619 N N . SER A 1 83 ? -4.402 -5.161 -2.884 1.00 91.56 83 SER A N 1
ATOM 620 C CA . SER A 1 83 ? -4.864 -5.796 -1.655 1.00 91.56 83 SER A CA 1
ATOM 621 C C . SER A 1 83 ? -5.869 -6.895 -1.991 1.00 91.56 83 SER A C 1
ATOM 623 O O . SER A 1 83 ? -6.675 -6.699 -2.904 1.00 91.56 83 SER A O 1
ATOM 625 N N . PRO A 1 84 ? -5.846 -8.037 -1.280 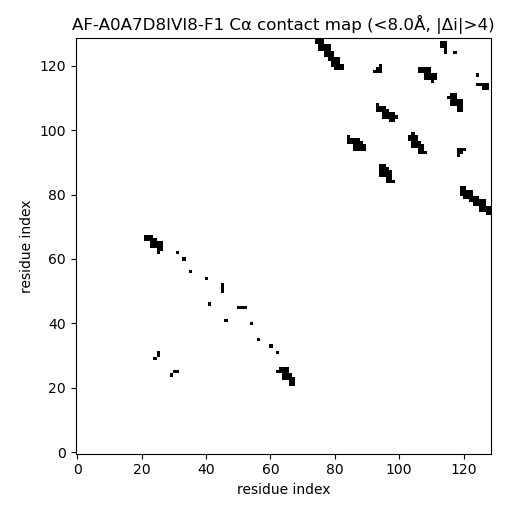1.00 91.00 84 PRO A N 1
ATOM 626 C CA . PRO A 1 84 ? -6.899 -9.040 -1.389 1.00 91.00 84 PRO A CA 1
ATOM 627 C C . PRO A 1 84 ? -8.195 -8.608 -0.681 1.00 91.00 84 PRO A C 1
ATOM 629 O O . PRO A 1 84 ? -9.240 -9.212 -0.911 1.00 91.00 84 PRO A O 1
ATOM 632 N N . TYR A 1 85 ? -8.138 -7.587 0.181 1.00 93.88 85 TYR A N 1
ATOM 633 C CA . TYR A 1 85 ? -9.285 -7.101 0.942 1.00 93.88 85 TYR A CA 1
ATOM 634 C C . TYR A 1 85 ? -10.119 -6.111 0.117 1.00 93.88 85 TYR A C 1
ATOM 636 O O . TYR A 1 85 ? -9.549 -5.246 -0.558 1.00 93.88 85 TYR A O 1
ATOM 644 N N . PRO A 1 86 ? -11.460 -6.195 0.171 1.00 95.44 86 PRO A N 1
ATOM 645 C CA . PRO A 1 86 ? -12.325 -5.297 -0.579 1.00 95.44 86 PRO A CA 1
ATOM 646 C C . PRO A 1 86 ? -12.297 -3.885 0.013 1.00 95.44 86 PRO A C 1
ATOM 648 O O . PRO A 1 86 ? -12.266 -3.711 1.233 1.00 95.44 86 PRO A O 1
ATOM 651 N N . VAL A 1 87 ? -12.365 -2.879 -0.862 1.00 97.06 87 VAL A N 1
ATOM 652 C CA . VAL A 1 87 ? -12.635 -1.492 -0.463 1.00 97.06 87 VAL A CA 1
ATOM 653 C C . VAL A 1 87 ? -14.107 -1.388 -0.073 1.00 97.06 87 VAL A C 1
ATOM 655 O O . VAL A 1 87 ? -14.974 -1.714 -0.883 1.00 97.06 87 VAL A O 1
ATOM 658 N N . VAL A 1 88 ? -14.381 -0.934 1.148 1.00 96.56 88 VAL A N 1
ATOM 659 C CA . VAL A 1 88 ? -15.744 -0.783 1.689 1.00 96.56 88 VAL A CA 1
ATOM 660 C C . VAL A 1 88 ? -16.159 0.672 1.861 1.00 96.56 88 VAL A C 1
ATOM 662 O O . VAL A 1 88 ? -17.343 0.981 1.763 1.00 96.56 88 VAL A O 1
ATOM 665 N N . GLU A 1 89 ? -15.194 1.578 2.021 1.00 95.19 89 GLU A N 1
ATOM 666 C CA . GLU A 1 89 ? -15.442 3.016 2.097 1.00 95.19 89 GLU A CA 1
ATOM 667 C C . GLU A 1 89 ? -14.342 3.792 1.362 1.00 95.19 89 GLU A C 1
ATOM 669 O O . GLU A 1 89 ? -13.181 3.379 1.293 1.00 95.19 89 GLU A O 1
ATOM 674 N N . THR A 1 90 ? -14.704 4.940 0.791 1.00 96.88 90 THR A N 1
ATOM 675 C CA . THR A 1 90 ? -13.755 5.929 0.273 1.00 96.88 90 THR A CA 1
ATOM 676 C C . THR A 1 90 ? -14.091 7.296 0.851 1.00 96.88 90 THR A C 1
ATOM 678 O O . THR A 1 90 ? -15.232 7.742 0.750 1.00 96.88 90 THR A O 1
ATOM 681 N N . SER A 1 91 ? -13.095 7.967 1.430 1.00 95.00 91 SER A N 1
ATOM 682 C CA . SER A 1 91 ? -13.243 9.293 2.036 1.00 95.00 91 SER A CA 1
ATOM 683 C C . SER A 1 91 ? -12.082 10.192 1.620 1.00 95.00 91 SER A C 1
ATOM 685 O O . SER A 1 91 ? -10.929 10.000 2.018 1.00 95.00 91 SER A O 1
ATOM 687 N N . GLY A 1 92 ? -12.366 11.155 0.741 1.00 95.44 92 GLY A N 1
ATOM 688 C CA . GLY A 1 92 ? -11.317 11.884 0.029 1.00 95.44 92 GLY A CA 1
ATOM 689 C C . GLY A 1 92 ? -10.441 10.919 -0.778 1.00 95.44 92 GLY A C 1
ATOM 690 O O . GLY A 1 92 ? -10.953 10.157 -1.595 1.00 95.44 92 GLY A O 1
ATOM 691 N N . ASN A 1 93 ? -9.130 10.932 -0.525 1.00 95.75 93 ASN A N 1
ATOM 692 C CA . ASN A 1 93 ? -8.184 10.006 -1.159 1.00 95.75 93 ASN A CA 1
ATOM 693 C C . ASN A 1 93 ? -8.083 8.651 -0.440 1.00 95.75 93 ASN A C 1
ATOM 695 O O . ASN A 1 93 ? -7.556 7.696 -1.012 1.00 95.75 93 ASN A O 1
ATOM 699 N N . TRP A 1 94 ? -8.567 8.555 0.801 1.00 96.94 94 TRP A N 1
ATOM 700 C CA . TRP A 1 94 ? -8.472 7.336 1.595 1.00 96.94 94 TRP A CA 1
ATOM 701 C C . TRP A 1 94 ? -9.404 6.261 1.060 1.00 96.94 94 TRP A C 1
ATOM 703 O O . TRP A 1 94 ? -10.574 6.522 0.782 1.00 96.94 94 TRP A O 1
ATOM 713 N N . LYS A 1 95 ? -8.887 5.036 0.986 1.00 97.62 95 LYS A N 1
ATOM 714 C CA . LYS A 1 95 ? -9.652 3.824 0.696 1.00 97.62 95 LYS A CA 1
ATOM 715 C C . LYS A 1 95 ? -9.554 2.921 1.914 1.00 97.62 95 LYS A C 1
ATOM 717 O O . LYS A 1 95 ? -8.453 2.519 2.28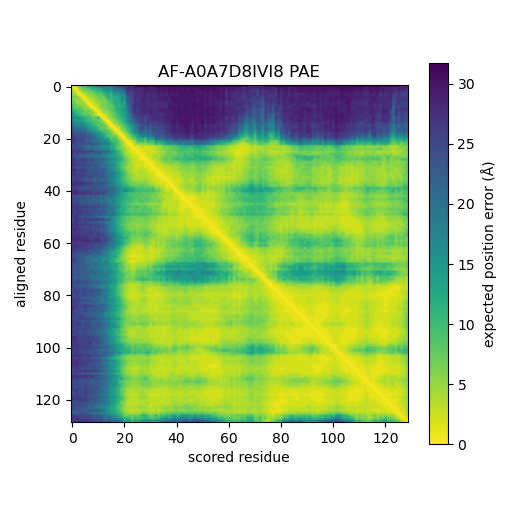8 1.00 97.62 95 LYS A O 1
ATOM 722 N N . TYR A 1 96 ? -10.691 2.631 2.531 1.00 96.25 96 TYR A N 1
ATOM 723 C CA . TYR A 1 96 ? -10.767 1.767 3.700 1.00 96.25 96 TYR A CA 1
ATOM 724 C C . TYR A 1 96 ? -11.127 0.356 3.261 1.00 96.25 96 TYR A C 1
ATOM 726 O O . TYR A 1 96 ? -12.083 0.138 2.512 1.00 96.25 96 TYR A O 1
ATOM 734 N N . LEU A 1 97 ? -10.313 -0.593 3.701 1.00 96.62 97 LEU A N 1
ATOM 735 C CA . LEU A 1 97 ? -10.416 -2.004 3.377 1.00 96.62 97 LEU A CA 1
ATOM 736 C C . LEU A 1 97 ? -10.998 -2.769 4.553 1.00 96.62 97 LEU A C 1
ATOM 738 O O . LEU A 1 97 ? -10.594 -2.524 5.688 1.00 96.62 97 LEU A O 1
ATOM 742 N N . LYS A 1 98 ? -11.874 -3.738 4.285 1.00 95.81 98 LYS A N 1
ATOM 743 C CA . LYS A 1 98 ? -12.372 -4.663 5.312 1.00 95.81 98 LYS A CA 1
ATOM 744 C C . LYS A 1 98 ? -11.298 -5.711 5.615 1.00 95.81 98 LYS A C 1
ATOM 746 O O . LYS A 1 98 ? -11.129 -6.651 4.843 1.00 95.81 98 LYS A O 1
ATOM 751 N N . LEU A 1 99 ? -10.539 -5.503 6.692 1.00 91.81 99 LEU A N 1
ATOM 752 C CA . LEU A 1 99 ? -9.387 -6.334 7.076 1.00 91.81 99 LEU A CA 1
ATOM 753 C C . LEU A 1 99 ? -9.805 -7.612 7.809 1.00 91.81 99 LEU A C 1
ATOM 755 O O . LEU A 1 99 ? -9.126 -8.631 7.726 1.00 91.81 99 LEU A O 1
ATOM 759 N N . ASP A 1 100 ? -10.930 -7.546 8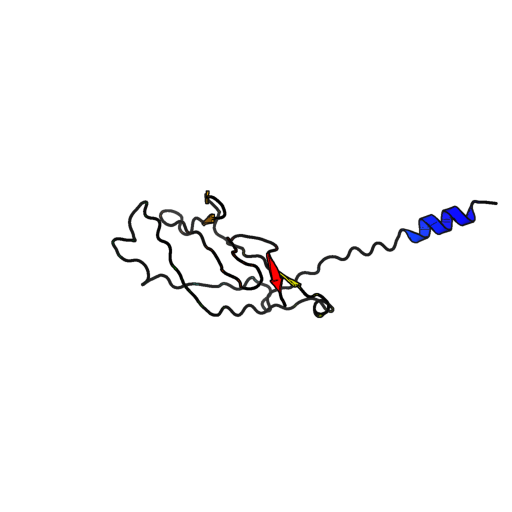.511 1.00 90.19 100 ASP A N 1
ATOM 760 C CA . ASP A 1 100 ? -11.593 -8.663 9.176 1.00 90.19 100 ASP A CA 1
ATOM 761 C C . ASP A 1 100 ? -13.086 -8.630 8.806 1.00 90.19 100 ASP A C 1
ATOM 763 O O . ASP A 1 100 ? -13.628 -7.527 8.666 1.00 90.19 100 ASP A O 1
ATOM 767 N N . PRO A 1 101 ? -13.767 -9.782 8.638 1.00 85.69 101 PRO A N 1
ATOM 768 C CA . PRO A 1 101 ? -15.172 -9.822 8.232 1.00 85.69 101 PRO A CA 1
ATOM 769 C C . PRO A 1 101 ? -16.115 -9.012 9.125 1.00 85.69 101 PRO A C 1
ATOM 771 O O . PRO A 1 101 ? -17.086 -8.446 8.622 1.00 85.69 101 PRO A O 1
ATOM 774 N N . ASP A 1 102 ? -15.806 -8.899 10.413 1.00 87.56 102 ASP A N 1
ATOM 775 C CA . ASP A 1 102 ? -16.750 -8.424 11.412 1.00 87.56 102 ASP A CA 1
ATOM 776 C C . ASP A 1 102 ? -16.373 -7.028 11.932 1.00 87.56 102 ASP A C 1
ATOM 778 O O . ASP A 1 102 ? -17.213 -6.125 11.942 1.00 87.56 102 ASP A O 1
ATOM 782 N N . TYR A 1 103 ? -15.107 -6.795 12.291 1.00 85.62 103 TYR A N 1
ATOM 783 C CA . TYR A 1 103 ? -14.764 -5.702 13.213 1.00 85.62 103 TYR A CA 1
ATOM 784 C C . TYR A 1 103 ? -13.811 -4.638 12.675 1.00 85.62 103 TYR A C 1
ATOM 786 O O . TYR A 1 103 ? -13.865 -3.505 13.150 1.00 85.62 103 TYR A O 1
ATOM 794 N N . LEU A 1 104 ? -12.933 -4.967 11.723 1.00 90.94 104 LEU A N 1
ATOM 795 C CA . LEU A 1 104 ? -11.803 -4.092 11.396 1.00 90.94 104 LEU A CA 1
ATOM 796 C C . LEU A 1 104 ? -11.824 -3.596 9.959 1.00 90.94 104 LEU A C 1
ATOM 798 O O . LEU A 1 104 ? -11.831 -4.368 8.998 1.00 90.94 104 LEU A O 1
ATOM 802 N N . GLU A 1 105 ? -11.747 -2.278 9.841 1.00 94.31 105 GLU A N 1
ATOM 803 C CA . GLU A 1 105 ? -11.502 -1.568 8.598 1.00 94.31 105 GLU A CA 1
ATOM 804 C C . GLU A 1 105 ? -10.209 -0.767 8.728 1.00 94.31 105 GLU A C 1
ATOM 806 O O . GLU A 1 105 ? -9.893 -0.242 9.796 1.00 94.31 105 GLU A O 1
ATOM 811 N N . GLY A 1 106 ? -9.435 -0.693 7.651 1.00 94.00 106 GLY A N 1
ATOM 812 C CA . GLY A 1 106 ? -8.156 0.005 7.657 1.00 94.00 106 GLY A CA 1
ATOM 813 C C . GLY A 1 106 ? -7.873 0.689 6.334 1.00 94.00 106 GLY A C 1
ATOM 814 O O . GLY A 1 106 ? -8.075 0.110 5.269 1.00 94.00 106 GLY A O 1
ATOM 815 N N . GLY A 1 107 ? -7.393 1.926 6.412 1.00 94.88 107 GLY A N 1
ATOM 816 C CA . GLY A 1 107 ? -6.832 2.660 5.284 1.00 94.88 107 GLY A CA 1
ATOM 817 C C . GLY A 1 107 ? -5.324 2.807 5.451 1.00 94.88 107 GLY A C 1
ATOM 818 O O . GLY A 1 107 ? -4.815 2.830 6.571 1.00 94.88 107 GLY A O 1
ATOM 819 N N . MET A 1 108 ? -4.605 2.918 4.338 1.00 94.50 108 MET A N 1
ATOM 820 C CA . MET A 1 108 ? -3.158 3.123 4.338 1.00 94.50 108 MET A CA 1
ATOM 821 C C . MET A 1 108 ? -2.803 4.348 3.499 1.00 94.50 108 MET A C 1
ATOM 823 O O . MET A 1 108 ? -3.367 4.552 2.424 1.00 94.50 108 MET A O 1
ATOM 827 N N . ARG A 1 109 ? -1.838 5.127 3.991 1.00 94.94 109 ARG A N 1
ATOM 828 C CA . ARG A 1 109 ? -1.084 6.104 3.207 1.00 94.94 109 ARG A CA 1
ATOM 829 C C . ARG A 1 109 ? 0.379 5.684 3.222 1.00 94.94 109 ARG A C 1
ATOM 831 O O . ARG A 1 109 ? 0.911 5.389 4.289 1.00 94.94 109 ARG A O 1
ATOM 838 N N . ILE A 1 110 ? 1.003 5.657 2.053 1.00 92.19 110 ILE A N 1
ATOM 839 C CA . ILE A 1 110 ? 2.445 5.470 1.901 1.00 92.19 110 ILE A CA 1
ATOM 840 C C . ILE A 1 110 ? 3.016 6.806 1.445 1.00 92.19 110 ILE A C 1
ATOM 842 O O . ILE A 1 110 ? 2.530 7.375 0.472 1.00 92.19 110 ILE A O 1
ATOM 846 N N . GLU A 1 111 ? 4.019 7.294 2.162 1.00 91.56 111 GLU A N 1
ATOM 847 C CA . GLU A 1 111 ? 4.777 8.482 1.779 1.00 91.56 111 GLU A CA 1
ATOM 848 C C . GLU A 1 111 ? 6.016 8.028 1.015 1.00 91.56 111 GLU A C 1
ATOM 850 O O . GLU A 1 111 ? 6.864 7.320 1.562 1.00 91.56 111 GLU A O 1
ATOM 855 N N . ASP A 1 112 ? 6.101 8.410 -0.254 1.00 86.56 112 ASP A N 1
ATOM 856 C CA . ASP A 1 112 ? 7.232 8.108 -1.121 1.00 86.56 112 ASP A CA 1
ATOM 857 C C . ASP A 1 112 ? 7.884 9.412 -1.598 1.00 86.56 112 ASP A C 1
ATOM 859 O O . ASP A 1 112 ? 7.204 10.353 -2.011 1.00 86.56 112 ASP A O 1
ATOM 863 N N . SER A 1 113 ? 9.212 9.498 -1.529 1.00 84.44 113 SER A N 1
ATOM 864 C CA . SER A 1 113 ? 9.939 10.727 -1.865 1.00 84.44 113 SER A CA 1
ATOM 865 C C . SER A 1 113 ? 9.910 11.065 -3.358 1.00 84.44 113 SER A C 1
ATOM 867 O O . SER A 1 113 ? 10.101 12.229 -3.713 1.00 84.44 113 SER A O 1
ATOM 869 N N . SER A 1 114 ? 9.669 10.079 -4.226 1.00 84.69 114 SER A N 1
ATOM 870 C CA . SER A 1 114 ? 9.558 10.252 -5.674 1.00 84.69 114 SER A CA 1
ATOM 871 C C . SER A 1 114 ? 8.102 10.363 -6.123 1.00 84.69 114 SER A C 1
ATOM 873 O O . SER A 1 114 ? 7.780 11.193 -6.973 1.00 84.69 114 SER A O 1
ATOM 875 N N . ALA A 1 115 ? 7.223 9.517 -5.583 1.00 87.25 115 ALA A N 1
ATOM 876 C CA . ALA A 1 115 ? 5.833 9.400 -6.025 1.00 87.25 115 ALA A CA 1
ATOM 877 C C . ALA A 1 115 ? 4.835 10.247 -5.209 1.00 87.25 115 ALA A C 1
ATOM 879 O O . ALA A 1 115 ? 3.695 10.435 -5.643 1.00 87.25 115 ALA A O 1
ATOM 880 N N . GLY A 1 116 ? 5.251 10.778 -4.056 1.00 91.00 116 GLY A N 1
ATOM 881 C CA . GLY A 1 116 ? 4.397 11.511 -3.124 1.00 91.00 116 GLY A CA 1
ATOM 882 C C . GLY A 1 116 ? 3.499 10.595 -2.287 1.00 91.00 116 GLY A C 1
ATOM 883 O O . GLY A 1 116 ? 3.841 9.447 -2.001 1.00 91.00 116 GLY A O 1
ATOM 884 N N . ASP A 1 117 ? 2.339 11.116 -1.884 1.00 94.44 117 ASP A N 1
ATOM 885 C CA . ASP A 1 117 ? 1.371 10.381 -1.066 1.00 94.44 117 ASP A CA 1
ATOM 886 C C . ASP A 1 117 ? 0.579 9.377 -1.915 1.00 94.44 117 ASP A C 1
ATOM 888 O O . ASP A 1 117 ? -0.170 9.739 -2.828 1.00 94.44 117 ASP A O 1
ATOM 892 N N . ILE A 1 118 ? 0.682 8.100 -1.561 1.00 94.94 118 ILE A N 1
ATOM 893 C CA . ILE A 1 118 ? -0.026 6.997 -2.208 1.00 94.94 118 ILE A CA 1
ATOM 894 C C . ILE A 1 118 ? -1.096 6.480 -1.251 1.00 94.94 118 ILE A C 1
ATOM 896 O O . ILE A 1 118 ? -0.815 6.218 -0.083 1.00 94.94 118 ILE A O 1
ATOM 900 N N . TYR A 1 119 ? -2.310 6.259 -1.762 1.00 96.38 119 TYR A N 1
ATOM 901 C CA . TYR A 1 119 ? -3.443 5.719 -1.002 1.00 96.38 119 TYR A CA 1
ATOM 902 C C . TYR A 1 119 ? -3.898 4.374 -1.602 1.00 96.38 119 TYR A C 1
ATOM 904 O O . TYR A 1 119 ? -4.762 4.346 -2.499 1.00 96.38 119 TYR A O 1
ATOM 912 N N . PRO A 1 120 ? -3.280 3.251 -1.179 1.00 95.06 120 PRO A N 1
ATOM 913 C CA . PRO A 1 120 ? -3.596 1.923 -1.686 1.00 95.06 120 PRO A CA 1
ATOM 914 C C . PRO A 1 120 ? -5.044 1.489 -1.394 1.00 95.06 120 PRO A C 1
ATOM 916 O O . PRO A 1 120 ? -5.624 1.921 -0.400 1.00 95.06 120 PRO A O 1
ATOM 919 N N . PRO A 1 121 ? -5.624 0.594 -2.217 1.00 95.62 121 PRO A N 1
ATOM 920 C CA . PRO A 1 121 ? -5.035 0.002 -3.417 1.00 95.62 121 PRO A CA 1
ATOM 921 C C . PRO A 1 121 ? -4.988 1.002 -4.579 1.00 95.62 121 PRO A C 1
ATOM 923 O O . PRO A 1 121 ? -5.924 1.773 -4.799 1.00 95.62 121 PRO A O 1
ATOM 926 N N . MET A 1 122 ? -3.889 1.009 -5.331 1.00 94.44 122 MET A N 1
ATOM 927 C CA . MET A 1 122 ? -3.659 1.946 -6.432 1.00 94.44 122 MET A CA 1
ATOM 928 C C . MET A 1 122 ? -2.735 1.325 -7.476 1.00 94.44 122 MET A C 1
ATOM 930 O O . MET A 1 122 ? -1.705 0.753 -7.131 1.00 94.44 122 MET A O 1
ATOM 934 N N . ASN A 1 123 ? -3.098 1.459 -8.750 1.00 91.62 123 ASN A N 1
ATOM 935 C CA . ASN A 1 123 ? -2.326 0.918 -9.865 1.00 91.62 123 ASN A CA 1
ATOM 936 C C . ASN A 1 123 ? -1.527 2.017 -10.562 1.00 91.62 123 ASN A C 1
ATOM 938 O O . ASN A 1 123 ? -1.977 3.161 -10.622 1.00 91.62 123 ASN A O 1
ATOM 942 N N . ASN A 1 124 ? -0.404 1.629 -11.164 1.00 87.69 124 ASN A N 1
ATOM 943 C CA . ASN A 1 124 ? 0.407 2.477 -12.041 1.00 87.69 124 ASN A CA 1
ATOM 944 C C . ASN A 1 124 ? 0.875 3.788 -11.385 1.00 87.69 124 ASN A C 1
ATOM 946 O O . ASN A 1 124 ? 0.812 4.857 -11.991 1.00 87.69 124 ASN A O 1
ATOM 950 N N . VAL A 1 125 ? 1.354 3.703 -10.146 1.00 90.25 125 VAL A N 1
ATOM 951 C CA . VAL A 1 125 ? 2.057 4.797 -9.471 1.00 90.25 125 VAL A CA 1
ATOM 952 C C . VAL A 1 125 ? 3.426 4.957 -10.126 1.00 90.25 125 VAL A C 1
ATOM 954 O O . VAL A 1 125 ? 4.180 3.989 -10.193 1.00 90.25 125 VAL A O 1
ATOM 957 N N . SER A 1 126 ? 3.727 6.147 -10.643 1.00 86.69 126 SER A N 1
ATOM 958 C CA . SER A 1 126 ? 5.031 6.438 -11.245 1.00 86.69 126 SER A CA 1
ATOM 959 C C . SER A 1 126 ? 6.090 6.530 -10.155 1.00 86.69 126 SER A C 1
ATOM 961 O O . SER A 1 126 ? 5.955 7.341 -9.246 1.00 86.69 126 SER A O 1
ATOM 963 N N . ASP A 1 127 ? 7.140 5.734 -10.287 1.00 78.25 127 ASP A N 1
ATOM 964 C CA . ASP A 1 127 ? 8.266 5.657 -9.362 1.00 78.25 127 ASP A CA 1
ATOM 965 C C . ASP A 1 127 ? 9.570 5.913 -10.135 1.00 78.25 127 ASP A C 1
ATOM 967 O O . ASP A 1 127 ? 9.718 5.482 -11.287 1.00 78.25 127 ASP A O 1
ATOM 971 N N . GLY A 1 128 ? 10.492 6.661 -9.535 1.00 69.25 128 GLY A N 1
ATOM 972 C CA . GLY A 1 128 ? 11.821 6.883 -10.105 1.00 69.25 128 GLY A CA 1
ATOM 973 C C . GLY A 1 128 ? 12.658 5.602 -10.046 1.00 69.25 128 GLY A C 1
ATOM 974 O O . GLY A 1 128 ? 12.412 4.740 -9.205 1.00 69.25 128 GLY A O 1
ATOM 975 N N . ILE A 1 129 ? 13.627 5.452 -10.954 1.00 62.41 129 ILE A N 1
ATOM 976 C CA . ILE A 1 129 ? 14.679 4.420 -10.837 1.00 62.41 129 ILE A CA 1
ATOM 977 C C . ILE A 1 129 ? 15.866 4.990 -10.068 1.00 62.41 129 ILE A C 1
ATOM 979 O O . ILE A 1 129 ? 16.249 6.142 -10.380 1.00 62.41 129 ILE A O 1
#